Protein AF-A0A3B8NIQ3-F1 (afdb_monomer_lite)

Secondary structure (DSSP, 8-state):
-HHHHH---HHHHHHHHHHTTT--TTTSHHHHHHHTT---EEEEE--SSS-HHHHSSEEEEEE-SSPPP-GGGSSSS-TTS-----TT-GGG-GGGG-

Sequence (98 aa):
KTMLVTGKYIWHAKNSASELKKSLDGSLWPQLMAKSGYDTFFTGKWHIKADANHVFGTARNIRGGMPRQTPQGYNRPLADGTDPWDPSDPKFGGFWAG

pLDDT: mean 85.71, std 8.86, range [56.38, 97.69]

Radius of gyration: 18.29 Å; chains: 1; bounding box: 43×28×47 Å

Foldseek 3Di:
DQCQFQVDDDVVSVVCQVVLQPDDQCRTVQSVCVVVVDAFEEADEDDGNHDPVRSHVYYDNYAYHFWDADPLNPPPPPPVRDNPDDCPDCVRPGVVVD

Structure (mmCIF, N/CA/C/O backbone):
data_AF-A0A3B8NIQ3-F1
#
_entry.id   AF-A0A3B8NIQ3-F1
#
loop_
_atom_site.group_PDB
_atom_site.id
_atom_site.type_symbol
_atom_site.label_atom_id
_atom_site.label_alt_id
_atom_site.label_comp_id
_atom_site.label_asym_id
_atom_site.label_entity_id
_atom_site.label_seq_id
_atom_site.pdbx_PDB_ins_code
_atom_site.Cartn_x
_atom_site.Cartn_y
_atom_site.Cartn_z
_atom_site.occupancy
_atom_site.B_iso_or_equiv
_atom_site.auth_seq_id
_atom_site.auth_comp_id
_atom_site.auth_asym_id
_atom_site.auth_atom_id
_atom_site.pdbx_PDB_model_num
ATOM 1 N N . LYS A 1 1 ? 0.298 7.890 0.567 1.00 76.31 1 LYS A N 1
ATOM 2 C CA . LYS A 1 1 ? -0.060 6.532 1.055 1.00 76.31 1 LYS A CA 1
ATOM 3 C C . LYS A 1 1 ? -0.430 6.545 2.534 1.00 76.31 1 LYS A C 1
ATOM 5 O O . LYS A 1 1 ? -1.604 6.436 2.832 1.00 76.31 1 LYS A O 1
ATOM 10 N N . THR A 1 2 ? 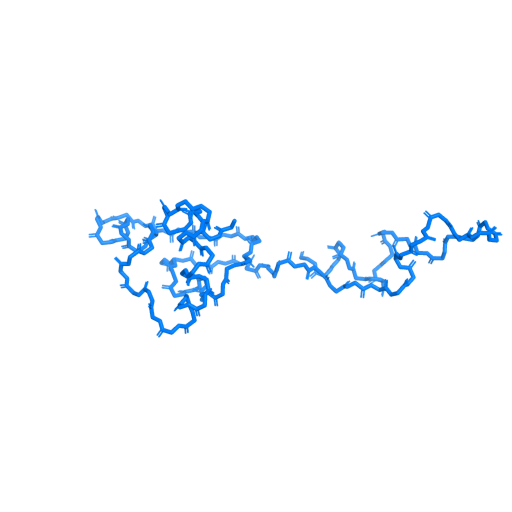0.517 6.788 3.442 1.00 85.62 2 THR A N 1
ATOM 11 C CA . THR A 1 2 ? 0.279 6.740 4.891 1.00 85.62 2 THR A CA 1
ATOM 12 C C . THR A 1 2 ? -0.771 7.743 5.360 1.00 85.62 2 THR A C 1
ATOM 14 O O . THR A 1 2 ? -1.618 7.374 6.155 1.00 85.62 2 THR A O 1
ATOM 17 N N . MET A 1 3 ? -0.767 8.958 4.800 1.00 90.56 3 MET A N 1
ATOM 18 C CA . MET A 1 3 ? -1.720 10.024 5.141 1.00 90.56 3 MET A CA 1
ATOM 19 C C . MET A 1 3 ? -3.184 9.586 5.029 1.00 90.56 3 MET A C 1
ATOM 21 O O . MET A 1 3 ? -3.968 9.888 5.915 1.00 90.56 3 MET A O 1
ATOM 25 N N . LEU A 1 4 ? -3.541 8.837 3.978 1.00 89.44 4 LEU A N 1
ATOM 26 C CA . LEU A 1 4 ? -4.921 8.399 3.758 1.00 89.44 4 LEU A CA 1
ATOM 27 C C . LEU A 1 4 ? -5.392 7.453 4.864 1.00 89.44 4 LEU A C 1
ATOM 29 O O . LEU A 1 4 ? -6.515 7.560 5.329 1.00 89.44 4 LEU A O 1
ATOM 33 N N . VAL A 1 5 ? -4.530 6.526 5.284 1.00 89.69 5 VAL A N 1
ATOM 34 C CA . VAL A 1 5 ? -4.912 5.490 6.251 1.00 89.69 5 VAL A CA 1
ATOM 35 C C . VAL A 1 5 ? -4.831 5.991 7.694 1.00 89.69 5 VAL A C 1
ATOM 37 O O . VAL A 1 5 ? -5.597 5.537 8.539 1.00 89.69 5 VAL A O 1
ATOM 40 N N . THR A 1 6 ? -3.952 6.959 7.971 1.00 88.75 6 THR A N 1
ATOM 41 C CA . THR A 1 6 ? -3.777 7.539 9.312 1.00 88.75 6 THR A CA 1
ATOM 42 C C . THR A 1 6 ? -4.519 8.859 9.538 1.00 88.75 6 THR A C 1
ATOM 44 O O . THR A 1 6 ? -4.563 9.320 10.673 1.00 88.75 6 THR A O 1
ATOM 47 N N . GLY A 1 7 ? -5.016 9.522 8.489 1.00 88.75 7 GLY A N 1
ATOM 48 C CA . GLY A 1 7 ? -5.600 10.869 8.559 1.00 88.75 7 GLY A CA 1
ATOM 49 C C . GLY A 1 7 ? -4.599 11.998 8.856 1.00 88.75 7 GLY A C 1
ATOM 50 O O . GLY A 1 7 ? -4.998 13.133 9.090 1.00 88.75 7 GLY A O 1
ATOM 51 N N . LYS A 1 8 ? -3.289 11.712 8.874 1.00 88.88 8 LYS A N 1
ATOM 52 C CA . LYS A 1 8 ? -2.243 12.675 9.263 1.00 88.88 8 LYS A CA 1
ATOM 53 C C . LYS A 1 8 ? -1.661 13.421 8.061 1.00 88.88 8 LYS A C 1
ATOM 55 O O . LYS A 1 8 ? -1.489 12.838 6.993 1.00 88.88 8 LYS A O 1
ATOM 60 N N . TYR A 1 9 ? -1.231 14.665 8.272 1.00 90.25 9 TYR A N 1
ATOM 61 C CA . TYR A 1 9 ? -0.485 15.460 7.285 1.00 90.25 9 TYR A CA 1
ATOM 62 C C . TYR A 1 9 ? 0.942 14.937 7.053 1.00 90.25 9 TYR A C 1
ATOM 64 O O . TYR A 1 9 ? 1.469 14.157 7.847 1.00 90.25 9 TYR A O 1
ATOM 72 N N . ILE A 1 10 ? 1.585 15.396 5.972 1.00 87.88 10 ILE A N 1
ATOM 73 C CA . ILE A 1 10 ? 2.830 14.852 5.391 1.00 87.88 10 ILE A CA 1
ATOM 74 C C . ILE A 1 10 ? 3.900 14.495 6.435 1.00 87.88 10 ILE A C 1
ATOM 76 O O . ILE A 1 10 ? 4.322 13.339 6.499 1.00 87.88 10 ILE A O 1
ATOM 80 N N . TRP A 1 11 ? 4.329 15.445 7.272 1.00 87.44 11 TRP A N 1
ATOM 81 C CA . TRP A 1 11 ? 5.420 15.220 8.232 1.00 87.44 11 TRP A CA 1
ATOM 82 C C . TRP A 1 11 ? 5.031 14.266 9.366 1.00 87.44 11 TRP A C 1
ATOM 84 O O . TRP A 1 11 ? 5.787 13.358 9.709 1.00 87.44 11 TRP A O 1
ATOM 94 N N . HIS A 1 12 ? 3.808 14.382 9.880 1.00 85.44 12 HIS A N 1
ATOM 95 C CA . HIS A 1 12 ? 3.285 13.469 10.898 1.00 85.44 12 HIS A CA 1
ATOM 96 C C . HIS A 1 12 ? 3.076 12.0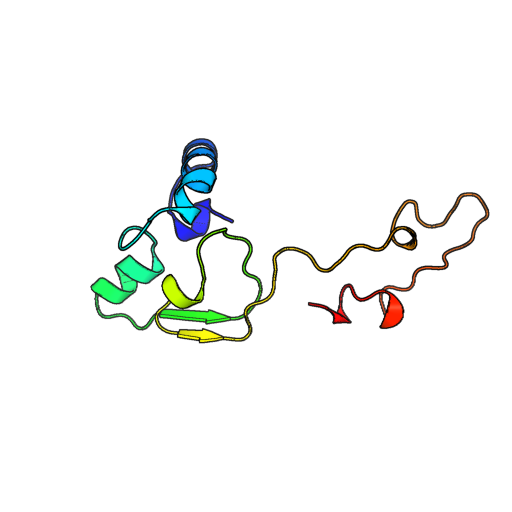51 10.348 1.00 85.44 12 HIS A C 1
ATOM 98 O O . HIS A 1 12 ? 3.317 11.061 11.044 1.00 85.44 12 HIS A O 1
ATOM 104 N N . ALA A 1 13 ? 2.662 11.935 9.086 1.00 85.50 13 ALA A N 1
ATOM 105 C CA . ALA A 1 13 ? 2.527 10.665 8.389 1.00 85.50 13 ALA A CA 1
ATOM 106 C C . ALA A 1 13 ? 3.891 10.031 8.091 1.00 85.50 13 ALA A C 1
ATOM 108 O O . ALA A 1 13 ? 4.024 8.815 8.214 1.00 85.50 13 ALA A O 1
ATOM 109 N N . LYS A 1 14 ? 4.910 10.834 7.751 1.00 85.12 14 LYS A N 1
ATOM 110 C CA . LYS A 1 14 ? 6.301 10.378 7.610 1.00 85.12 14 LYS A CA 1
ATOM 111 C C . LYS A 1 14 ? 6.809 9.789 8.926 1.00 85.12 14 LYS A C 1
ATOM 113 O O . LYS A 1 14 ? 7.296 8.663 8.920 1.00 85.12 14 LYS A O 1
ATOM 118 N N . ASN A 1 15 ? 6.613 10.496 10.038 1.00 82.81 15 ASN A N 1
ATOM 119 C CA . ASN A 1 15 ? 7.031 10.030 11.363 1.00 82.81 15 ASN A CA 1
ATOM 120 C C . ASN A 1 15 ? 6.262 8.771 11.793 1.00 82.81 15 ASN A C 1
ATOM 122 O O . ASN A 1 15 ? 6.843 7.837 12.322 1.00 82.81 15 ASN A O 1
ATOM 126 N N . SER A 1 16 ? 4.966 8.680 11.479 1.00 79.69 16 SER A N 1
ATOM 127 C CA . SER A 1 16 ? 4.170 7.478 11.781 1.00 79.69 16 SER A CA 1
ATOM 128 C C . SER A 1 16 ? 4.521 6.281 10.882 1.00 79.69 16 SER A C 1
ATOM 130 O O . SER A 1 16 ? 4.157 5.149 11.184 1.00 79.69 16 SER A O 1
ATOM 132 N N . ALA A 1 17 ? 5.214 6.493 9.758 1.00 77.00 17 ALA A N 1
ATOM 133 C CA . ALA A 1 17 ? 5.559 5.424 8.824 1.00 77.00 17 ALA A CA 1
ATOM 134 C C . ALA A 1 17 ? 6.683 4.498 9.318 1.00 77.00 17 ALA A C 1
ATOM 136 O O . ALA A 1 17 ? 6.841 3.407 8.761 1.00 77.00 17 ALA A O 1
ATOM 137 N N . SER A 1 18 ? 7.478 4.891 10.319 1.00 70.94 18 SER A N 1
ATOM 138 C CA . SER A 1 18 ? 8.364 3.961 11.040 1.00 70.94 18 SER A CA 1
ATOM 139 C C . SER A 1 18 ? 7.571 3.097 12.021 1.00 70.94 18 SER A C 1
ATOM 141 O O . SER A 1 18 ? 7.777 1.885 12.059 1.00 70.94 18 SER A O 1
ATOM 143 N N . GLU A 1 19 ? 6.609 3.708 12.716 1.00 68.56 19 GLU A N 1
ATOM 144 C CA . GLU A 1 19 ? 5.822 3.095 13.796 1.00 68.56 19 GLU A CA 1
ATOM 145 C C . GLU A 1 19 ? 4.696 2.179 13.307 1.00 68.56 19 GLU A C 1
ATOM 147 O O . GLU A 1 19 ? 4.297 1.255 14.010 1.00 68.56 19 GLU A O 1
ATOM 152 N N . LEU A 1 20 ? 4.243 2.351 12.060 1.00 67.12 20 LEU A N 1
ATOM 153 C CA . LEU A 1 20 ? 3.243 1.495 11.402 1.00 67.12 20 LEU A CA 1
ATOM 154 C C . LEU A 1 20 ? 3.592 -0.003 11.392 1.00 67.12 20 LEU A C 1
ATOM 156 O O . LEU A 1 20 ? 2.717 -0.820 11.133 1.00 67.12 20 LEU A O 1
ATOM 160 N N . LYS A 1 21 ? 4.860 -0.367 11.622 1.00 62.81 21 LYS A N 1
ATOM 161 C CA . LYS A 1 21 ? 5.300 -1.764 11.737 1.00 62.81 21 LYS A CA 1
ATOM 162 C C . LYS A 1 21 ? 5.122 -2.347 13.145 1.00 62.81 21 LYS A C 1
ATOM 164 O O . LYS A 1 21 ? 5.196 -3.561 13.279 1.00 62.81 21 LYS A O 1
ATOM 169 N N . LYS A 1 22 ? 4.998 -1.503 14.177 1.00 56.38 22 LYS A N 1
ATOM 170 C CA . LYS A 1 22 ? 5.150 -1.899 15.586 1.00 56.38 22 LYS A CA 1
ATOM 171 C C . LYS A 1 22 ? 3.836 -1.989 16.352 1.00 56.38 22 LYS A C 1
ATOM 173 O O . LYS A 1 22 ? 3.722 -2.878 17.178 1.00 56.38 22 LYS A O 1
ATOM 178 N N . SER A 1 23 ? 2.872 -1.113 16.091 1.00 58.19 23 SER A N 1
ATOM 179 C CA . SER A 1 23 ? 1.486 -1.236 16.563 1.00 58.19 23 SER A CA 1
ATOM 180 C C . SER A 1 23 ? 0.750 0.036 16.175 1.00 58.19 23 SER A C 1
ATOM 182 O O . SER A 1 23 ? 1.140 1.129 16.582 1.00 58.19 23 SER A O 1
ATOM 184 N N . LEU A 1 24 ? -0.303 -0.097 15.378 1.00 61.06 24 LEU A N 1
ATOM 185 C CA . LEU A 1 24 ? -1.323 0.940 15.257 1.00 61.06 24 LEU A CA 1
ATOM 186 C C . LEU A 1 24 ? -2.693 0.274 15.280 1.00 61.06 24 LEU A C 1
ATOM 188 O O . LEU A 1 24 ? -3.512 0.503 14.399 1.00 61.06 24 LEU A O 1
ATOM 192 N N . ASP A 1 25 ? -2.926 -0.551 16.296 1.00 67.25 25 ASP A N 1
ATOM 193 C CA . ASP A 1 25 ? -4.239 -1.138 16.533 1.00 67.25 25 ASP A CA 1
ATOM 194 C C . ASP A 1 25 ? -5.214 -0.058 17.001 1.00 67.25 25 ASP A C 1
ATOM 196 O O . ASP A 1 25 ? -4.963 0.675 17.956 1.00 67.25 25 ASP A O 1
ATOM 200 N N . GLY A 1 26 ? -6.323 0.077 16.278 1.00 70.31 26 GLY A N 1
ATOM 201 C CA . GLY A 1 26 ? -7.452 0.927 16.649 1.00 70.31 26 GLY A CA 1
ATOM 202 C C . GLY A 1 26 ? -7.331 2.405 16.277 1.00 70.31 26 GLY A C 1
ATOM 203 O O . GLY A 1 26 ? -8.208 3.176 16.652 1.00 70.31 26 GLY A O 1
ATOM 204 N N . SER A 1 27 ? -6.290 2.819 15.546 1.00 83.44 27 SER A N 1
ATOM 205 C CA . SER A 1 27 ? -6.092 4.236 15.169 1.00 83.44 27 SER A CA 1
ATOM 206 C C . SER A 1 27 ? -6.172 4.509 13.668 1.00 83.44 27 SER A C 1
ATOM 208 O O . SER A 1 27 ? -6.214 5.667 13.251 1.00 83.44 27 SER A O 1
ATOM 210 N N . LEU A 1 28 ? -6.188 3.462 12.843 1.00 90.19 28 LEU A N 1
ATOM 211 C CA . LEU A 1 28 ? -6.335 3.594 11.398 1.00 90.19 28 LEU A CA 1
ATOM 212 C C . LEU A 1 28 ? -7.818 3.689 11.041 1.00 90.19 28 LEU A C 1
ATOM 214 O O . LEU A 1 28 ? -8.643 3.028 11.673 1.00 90.19 28 LEU A O 1
ATOM 218 N N . TRP A 1 29 ? -8.169 4.461 10.007 1.00 92.25 29 TRP A N 1
ATOM 219 C CA . TRP A 1 29 ? -9.585 4.657 9.663 1.00 92.25 29 TRP A CA 1
ATOM 220 C C . TRP A 1 29 ? -10.363 3.345 9.459 1.00 92.25 29 TRP A C 1
ATOM 222 O O . TRP A 1 29 ? -11.498 3.298 9.927 1.00 92.25 29 TRP A O 1
ATOM 232 N N . PRO A 1 30 ? -9.811 2.262 8.860 1.00 93.62 30 PRO A N 1
ATOM 233 C CA . PRO A 1 30 ? -10.586 1.035 8.685 1.00 93.62 30 PRO A CA 1
ATOM 234 C C . PRO A 1 30 ? -10.950 0.399 10.029 1.00 93.62 30 PRO A C 1
ATOM 236 O O . PRO A 1 30 ? -12.072 -0.049 10.228 1.00 93.62 30 PRO A O 1
ATOM 239 N N . GLN A 1 31 ? -10.039 0.454 10.998 1.00 92.75 31 GLN A N 1
ATOM 240 C CA . GLN A 1 31 ? -10.279 -0.056 12.346 1.00 92.75 31 GLN A CA 1
ATOM 241 C C . GLN A 1 31 ? -11.274 0.828 13.112 1.00 92.75 31 GLN A C 1
ATOM 243 O O . GLN A 1 31 ? -12.110 0.316 13.851 1.00 92.75 31 GLN A O 1
ATOM 248 N N . LEU A 1 32 ? -11.224 2.150 12.913 1.00 93.38 32 LEU A N 1
ATOM 249 C CA . LEU A 1 32 ? -12.190 3.087 13.496 1.00 93.38 32 LEU A CA 1
ATOM 250 C C . LEU A 1 32 ? -13.606 2.874 12.934 1.00 93.38 32 LEU A C 1
ATOM 252 O O . LEU A 1 32 ? -14.579 2.884 13.689 1.00 93.38 32 LEU A O 1
ATOM 256 N N . MET A 1 33 ? -13.719 2.629 11.627 1.00 95.44 33 MET A N 1
ATOM 257 C CA . MET A 1 33 ? -14.988 2.299 10.972 1.00 95.44 33 MET A CA 1
ATOM 258 C C . MET A 1 33 ? -15.515 0.942 11.448 1.00 95.44 33 MET A C 1
ATOM 260 O O . MET A 1 33 ? -16.678 0.854 11.835 1.00 95.44 33 MET A O 1
ATOM 264 N N . ALA A 1 34 ? -14.653 -0.076 11.532 1.00 94.50 34 ALA A N 1
ATOM 265 C CA . ALA A 1 34 ? -15.009 -1.383 12.081 1.00 94.50 34 ALA A CA 1
ATOM 266 C C . ALA A 1 34 ? -15.528 -1.290 13.522 1.00 94.50 34 ALA A C 1
ATOM 268 O O . ALA A 1 34 ? -16.575 -1.844 13.846 1.00 94.50 34 ALA A O 1
ATOM 269 N N . LYS A 1 35 ? -14.861 -0.503 14.376 1.00 94.00 35 LYS A N 1
ATOM 270 C CA . LYS A 1 35 ? -15.316 -0.241 15.750 1.00 94.00 35 LYS A CA 1
ATOM 271 C C . LYS A 1 35 ? -16.681 0.454 15.805 1.00 94.00 35 LYS A C 1
ATOM 273 O O . LYS A 1 35 ? -17.418 0.274 16.768 1.00 94.00 35 LYS A O 1
ATOM 278 N N . SER A 1 36 ? -17.011 1.234 14.781 1.00 96.00 36 SER A N 1
ATOM 279 C CA . SER A 1 36 ? -18.299 1.923 14.658 1.00 96.00 36 SER A CA 1
ATOM 280 C C . SER A 1 36 ? -19.393 1.043 14.034 1.00 96.00 36 SER A C 1
ATOM 282 O O . SER A 1 36 ? -20.489 1.534 13.789 1.00 96.00 36 SER A O 1
ATOM 284 N N . GLY A 1 37 ? -19.109 -0.241 13.779 1.00 96.81 37 GLY A N 1
ATOM 285 C CA . GLY A 1 37 ? -20.069 -1.215 13.257 1.00 96.81 37 GLY A CA 1
ATOM 286 C C . GLY A 1 37 ? -20.084 -1.362 11.734 1.00 96.81 37 GLY A C 1
ATOM 287 O O . GLY A 1 37 ? -21.006 -1.975 11.207 1.00 96.81 37 GLY A O 1
ATOM 288 N N . TYR A 1 38 ? -19.099 -0.810 11.017 1.00 97.69 38 TYR A N 1
ATOM 289 C CA . TYR A 1 38 ? -19.004 -0.948 9.561 1.00 97.69 38 TYR A CA 1
ATOM 290 C C . TYR A 1 38 ? -18.128 -2.127 9.144 1.00 97.69 38 TYR A C 1
ATOM 292 O O . TYR A 1 38 ? -17.024 -2.309 9.656 1.00 97.69 38 TYR A O 1
ATOM 300 N N . ASP A 1 39 ? -18.541 -2.834 8.099 1.00 97.19 39 ASP A N 1
ATOM 301 C CA . ASP A 1 39 ? -17.654 -3.768 7.416 1.00 97.19 39 ASP A CA 1
ATOM 302 C C . ASP A 1 39 ? -16.612 -3.014 6.583 1.00 97.19 39 ASP A C 1
ATOM 304 O O . ASP A 1 39 ? -16.918 -2.067 5.854 1.00 97.19 39 ASP A O 1
ATOM 308 N N . THR A 1 40 ? -15.352 -3.440 6.679 1.00 96.38 40 THR A N 1
ATOM 309 C CA . THR A 1 40 ? -14.243 -2.795 5.972 1.00 96.38 40 THR A CA 1
ATOM 310 C C . THR A 1 40 ? -13.545 -3.758 5.032 1.00 96.38 40 THR A C 1
ATOM 312 O O . THR A 1 40 ? -13.082 -4.829 5.429 1.00 96.38 40 THR A O 1
ATOM 315 N N . PHE A 1 41 ? -13.444 -3.340 3.771 1.00 96.69 41 PHE A N 1
ATOM 316 C CA . PHE A 1 41 ? -12.911 -4.152 2.687 1.00 96.69 41 PHE A CA 1
ATOM 317 C C . PHE A 1 41 ? -11.716 -3.479 2.019 1.00 96.69 41 PHE A C 1
ATOM 319 O O . PHE A 1 41 ? -11.692 -2.258 1.847 1.00 96.69 41 PHE A O 1
ATOM 326 N N . PHE A 1 42 ? -10.749 -4.284 1.587 1.00 95.31 42 PHE A N 1
ATOM 327 C CA . PHE A 1 42 ? -9.633 -3.824 0.772 1.00 95.31 42 PHE A CA 1
ATOM 328 C C . PHE A 1 42 ? -9.302 -4.796 -0.364 1.00 95.31 42 PHE A C 1
ATOM 330 O O . PHE A 1 42 ? -9.223 -6.008 -0.164 1.00 95.31 42 PHE A O 1
ATOM 337 N N . THR A 1 43 ? -9.055 -4.243 -1.554 1.00 95.00 43 THR A N 1
ATOM 338 C CA . THR A 1 43 ? -8.534 -4.970 -2.716 1.00 95.00 43 THR A CA 1
ATOM 339 C C . THR A 1 43 ? -7.589 -4.098 -3.537 1.00 95.00 43 THR A C 1
ATOM 341 O O . THR A 1 43 ? -7.828 -2.903 -3.710 1.00 95.00 43 THR A O 1
ATOM 344 N N . GLY A 1 44 ? -6.505 -4.688 -4.048 1.00 91.44 44 GLY A N 1
ATOM 345 C CA . GLY A 1 44 ? -5.557 -4.020 -4.938 1.00 91.44 44 GLY A CA 1
ATOM 346 C C . GLY A 1 44 ? -4.270 -3.547 -4.259 1.00 91.44 44 GLY A C 1
ATOM 347 O O . GLY A 1 44 ? -3.691 -4.231 -3.416 1.00 91.44 44 GLY A O 1
ATOM 348 N N . LYS A 1 45 ? -3.757 -2.390 -4.696 1.00 89.19 45 LYS A N 1
ATOM 349 C CA . LYS A 1 45 ? -2.396 -1.926 -4.388 1.00 89.19 45 LYS A CA 1
ATOM 350 C C . LYS A 1 45 ? -2.246 -1.442 -2.947 1.00 89.19 45 LYS A C 1
ATOM 352 O O . LYS A 1 45 ? -2.751 -0.382 -2.576 1.00 89.19 45 LYS A O 1
ATOM 357 N N . TRP A 1 46 ? -1.441 -2.155 -2.171 1.00 89.69 46 TRP A N 1
ATOM 358 C CA . TRP A 1 46 ? -1.092 -1.814 -0.802 1.00 89.69 46 TRP A CA 1
ATOM 359 C C . TRP A 1 46 ? 0.381 -1.433 -0.685 1.00 89.69 46 TRP A C 1
ATOM 361 O O . TRP A 1 46 ? 1.292 -2.207 -0.969 1.00 89.69 46 TRP A O 1
ATOM 371 N N . HIS A 1 47 ? 0.629 -0.194 -0.265 1.00 87.25 47 HIS A N 1
ATOM 372 C CA . HIS A 1 47 ? 1.982 0.360 -0.170 1.00 87.25 47 HIS A CA 1
ATOM 373 C C . HIS A 1 47 ? 2.312 0.872 1.246 1.00 87.25 47 HIS A C 1
ATOM 375 O O . HIS A 1 47 ? 3.269 1.625 1.439 1.00 87.25 47 HIS A O 1
ATOM 381 N N . ILE A 1 48 ? 1.515 0.502 2.248 1.00 86.69 48 ILE A N 1
ATOM 382 C CA . ILE A 1 48 ? 1.730 0.862 3.656 1.00 86.69 48 ILE A CA 1
ATOM 383 C C . ILE A 1 48 ? 2.427 -0.306 4.359 1.00 86.69 48 ILE A C 1
ATOM 385 O O . ILE A 1 48 ? 2.283 -1.449 3.949 1.00 86.69 48 ILE A O 1
ATOM 389 N N . LYS A 1 49 ? 3.250 -0.013 5.374 1.00 84.75 49 LYS A N 1
ATOM 390 C CA . LYS A 1 49 ? 4.054 -1.039 6.059 1.00 84.75 49 LYS A CA 1
ATOM 391 C C . LYS A 1 49 ? 3.241 -1.977 6.961 1.00 84.75 49 LYS A C 1
ATOM 393 O O . LYS A 1 49 ? 3.726 -3.066 7.237 1.00 84.75 49 LYS A O 1
ATOM 398 N N . ALA A 1 50 ? 2.081 -1.535 7.444 1.00 86.56 50 ALA A N 1
ATOM 399 C CA . ALA A 1 50 ? 1.156 -2.368 8.209 1.00 86.56 50 ALA A CA 1
ATOM 400 C C . ALA A 1 50 ? 0.555 -3.458 7.310 1.00 86.56 50 ALA A C 1
ATOM 402 O O . ALA A 1 50 ? 0.398 -3.223 6.113 1.00 86.56 50 ALA A O 1
ATOM 403 N N . ASP A 1 51 ? 0.207 -4.618 7.861 1.00 88.38 51 ASP A N 1
ATOM 404 C CA . ASP A 1 51 ? -0.450 -5.682 7.095 1.00 88.38 51 ASP A CA 1
ATOM 405 C C . ASP A 1 51 ? -1.906 -5.305 6.783 1.00 88.38 51 ASP A C 1
ATOM 407 O O . ASP A 1 51 ? -2.693 -5.051 7.691 1.00 88.38 51 ASP A O 1
ATOM 411 N N . ALA A 1 52 ? -2.283 -5.284 5.502 1.00 90.88 52 ALA A N 1
ATOM 412 C CA . ALA A 1 52 ? -3.651 -4.976 5.090 1.00 90.88 52 ALA A CA 1
ATOM 413 C C . ALA A 1 52 ? -4.680 -5.964 5.669 1.00 90.88 52 ALA A C 1
ATOM 415 O O . ALA A 1 52 ? -5.799 -5.544 5.954 1.00 90.88 52 ALA A O 1
ATOM 416 N N . ASN A 1 53 ? -4.303 -7.233 5.887 1.00 90.81 53 ASN A N 1
ATOM 417 C CA . ASN A 1 53 ? -5.184 -8.242 6.494 1.00 90.81 53 ASN A CA 1
ATOM 418 C C .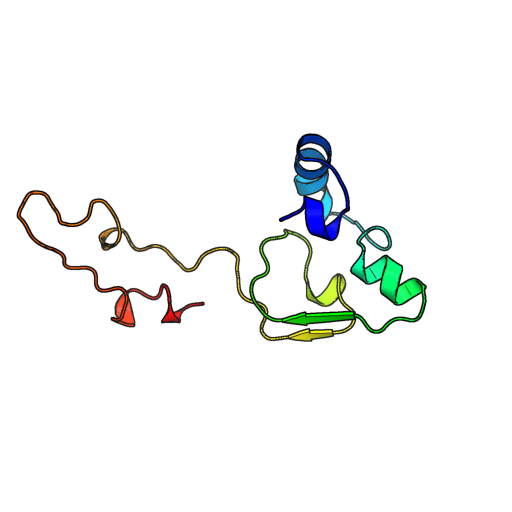 ASN A 1 53 ? -5.489 -7.959 7.966 1.00 90.81 53 ASN A C 1
ATOM 420 O O . ASN A 1 53 ? -6.509 -8.402 8.475 1.00 90.81 53 ASN A O 1
ATOM 424 N N . HIS A 1 54 ? -4.602 -7.230 8.639 1.00 89.12 54 HIS A N 1
ATOM 425 C CA . HIS A 1 54 ? -4.786 -6.817 10.028 1.00 89.12 54 HIS A CA 1
ATOM 426 C C . HIS A 1 54 ? -5.490 -5.459 10.138 1.00 89.12 54 HIS A C 1
ATOM 428 O O . HIS A 1 54 ? -6.148 -5.150 11.129 1.00 89.12 54 HIS A O 1
ATOM 434 N N . VAL A 1 55 ? -5.344 -4.613 9.114 1.00 91.00 55 VAL A N 1
ATOM 435 C CA . VAL A 1 55 ? -5.949 -3.277 9.088 1.00 91.00 55 VAL A CA 1
ATOM 436 C C . VAL A 1 55 ? -7.431 -3.327 8.707 1.00 91.00 55 VAL A C 1
ATOM 438 O O . VAL A 1 55 ? -8.218 -2.597 9.302 1.00 91.00 55 VAL A O 1
ATOM 441 N N . PHE A 1 56 ? -7.810 -4.146 7.723 1.00 93.12 56 PHE A N 1
ATOM 442 C CA . PHE A 1 56 ? -9.188 -4.265 7.235 1.00 93.12 56 PHE A CA 1
ATOM 443 C C . PHE A 1 56 ? -9.834 -5.562 7.719 1.00 93.12 56 PHE A C 1
ATOM 445 O O . PHE A 1 56 ? -9.165 -6.587 7.794 1.00 93.12 56 PHE A O 1
ATOM 452 N N . GLY A 1 57 ? -11.150 -5.542 7.950 1.00 93.62 57 GLY A N 1
ATOM 453 C CA . GLY A 1 57 ? -11.904 -6.751 8.299 1.00 93.62 57 GLY A CA 1
ATOM 454 C C . GLY A 1 57 ? -11.852 -7.820 7.203 1.00 93.62 57 GLY A C 1
ATOM 455 O O . GLY A 1 57 ? -11.787 -9.011 7.488 1.00 93.62 57 GLY A O 1
ATOM 456 N N . THR A 1 58 ? -11.834 -7.411 5.932 1.00 95.81 58 THR A N 1
ATOM 457 C CA . THR A 1 58 ? -11.596 -8.308 4.796 1.00 95.81 58 THR A CA 1
ATOM 458 C C . THR A 1 58 ? -10.650 -7.665 3.791 1.00 95.81 58 THR A C 1
ATOM 460 O O . THR A 1 58 ? -10.996 -6.701 3.115 1.00 95.81 58 THR A O 1
ATOM 463 N N . ALA A 1 59 ? -9.464 -8.244 3.618 1.00 95.06 59 ALA A N 1
ATOM 464 C CA . ALA A 1 59 ? -8.544 -7.872 2.549 1.00 95.06 59 ALA A CA 1
ATOM 465 C C . ALA A 1 59 ? -8.341 -9.043 1.573 1.00 95.06 59 ALA A C 1
ATOM 467 O O . ALA A 1 59 ? -8.184 -10.199 1.979 1.00 95.06 59 ALA A O 1
ATOM 468 N N . ARG A 1 60 ? -8.386 -8.765 0.266 1.00 94.94 60 ARG A N 1
ATOM 469 C CA . ARG A 1 60 ? -8.198 -9.745 -0.821 1.00 94.94 60 ARG A CA 1
ATOM 470 C C . ARG A 1 60 ? -7.381 -9.127 -1.951 1.00 94.94 60 ARG A C 1
ATOM 472 O O . ARG A 1 60 ? -7.316 -7.912 -2.060 1.00 94.94 60 ARG A O 1
ATOM 479 N N . ASN A 1 61 ? -6.754 -9.951 -2.794 1.00 92.25 61 ASN A N 1
ATOM 480 C CA . ASN A 1 61 ? -5.989 -9.494 -3.967 1.00 92.25 61 ASN A CA 1
ATOM 481 C C . ASN A 1 61 ? -4.991 -8.362 -3.640 1.00 92.25 61 ASN A C 1
ATOM 483 O O . ASN A 1 61 ? -4.900 -7.370 -4.366 1.00 92.25 61 ASN A O 1
ATOM 487 N N . ILE A 1 62 ? -4.297 -8.475 -2.503 1.00 90.62 62 ILE A N 1
ATOM 488 C CA . ILE A 1 62 ? -3.358 -7.455 -2.034 1.00 90.62 62 ILE A CA 1
ATOM 489 C C . ILE A 1 62 ? -2.118 -7.497 -2.926 1.00 90.62 62 ILE A C 1
ATOM 491 O O . ILE A 1 62 ? -1.423 -8.510 -2.991 1.00 90.62 62 ILE A O 1
ATOM 495 N N . ARG A 1 63 ? -1.827 -6.379 -3.588 1.00 87.94 63 ARG A N 1
ATOM 496 C CA . ARG A 1 63 ? -0.675 -6.214 -4.480 1.00 87.94 63 ARG A CA 1
ATOM 497 C C . ARG A 1 63 ? 0.352 -5.294 -3.840 1.00 87.94 63 ARG A C 1
ATOM 499 O O . ARG A 1 63 ? -0.011 -4.314 -3.190 1.00 87.94 63 ARG A O 1
ATOM 506 N N . GLY A 1 64 ? 1.632 -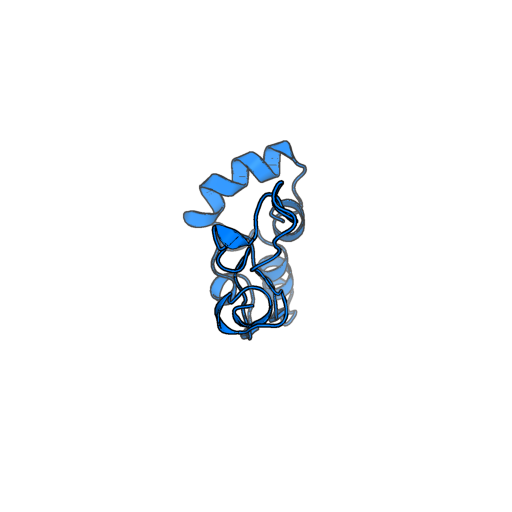5.594 -4.030 1.00 82.75 64 GLY A N 1
ATOM 507 C CA . GLY A 1 64 ? 2.730 -4.795 -3.488 1.00 82.75 64 GLY A CA 1
ATOM 508 C C . GLY A 1 64 ? 2.800 -3.370 -4.054 1.00 82.75 64 GLY A C 1
ATOM 509 O O . GLY A 1 64 ? 2.084 -2.979 -4.975 1.00 82.75 64 GLY A O 1
ATOM 510 N N . GLY A 1 65 ? 3.704 -2.563 -3.496 1.00 77.44 65 GLY A N 1
ATOM 511 C CA . GLY A 1 65 ? 3.854 -1.159 -3.884 1.00 77.44 65 GLY A CA 1
ATOM 512 C C . GLY A 1 65 ? 4.384 -0.948 -5.308 1.00 77.44 65 GLY A C 1
ATOM 513 O O . GLY A 1 65 ? 3.848 -0.121 -6.043 1.00 77.44 65 GLY A O 1
ATOM 514 N N . MET A 1 66 ? 5.436 -1.659 -5.698 1.00 80.50 66 MET A N 1
ATOM 515 C CA . MET A 1 66 ? 6.024 -1.588 -7.038 1.00 80.50 66 MET A CA 1
ATOM 516 C C . MET A 1 66 ? 6.345 -3.007 -7.510 1.00 80.50 66 MET A C 1
ATOM 518 O O . MET A 1 66 ? 6.942 -3.756 -6.730 1.00 80.50 66 MET A O 1
ATOM 522 N N . PRO A 1 67 ? 5.978 -3.379 -8.750 1.00 77.31 67 PRO A N 1
ATOM 523 C CA . PRO A 1 67 ? 6.501 -4.579 -9.390 1.00 77.31 67 PRO A CA 1
ATOM 524 C C . PRO A 1 67 ? 8.032 -4.558 -9.447 1.00 77.31 67 PRO A C 1
ATOM 526 O O . PRO A 1 67 ? 8.654 -3.494 -9.372 1.00 77.31 67 PRO A O 1
ATOM 529 N N . ARG A 1 68 ? 8.648 -5.735 -9.593 1.00 78.31 68 ARG A N 1
ATOM 530 C CA . ARG A 1 68 ? 10.107 -5.843 -9.728 1.00 78.31 68 ARG A CA 1
ATOM 531 C C . ARG A 1 68 ? 10.567 -5.067 -10.962 1.00 78.31 68 ARG A C 1
ATOM 533 O O . ARG A 1 68 ? 10.028 -5.257 -12.047 1.00 78.31 68 ARG A O 1
ATOM 540 N N . GLN A 1 69 ? 11.548 -4.191 -10.771 1.00 80.50 69 GLN A N 1
ATOM 541 C CA . GLN A 1 69 ? 12.172 -3.443 -11.857 1.00 80.50 69 GLN A CA 1
ATOM 542 C C . GLN A 1 69 ? 13.277 -4.287 -12.492 1.00 80.50 69 GLN A C 1
ATOM 544 O O . GLN A 1 69 ? 13.954 -5.053 -11.805 1.00 80.50 69 GLN A O 1
ATOM 549 N N . THR A 1 70 ? 13.465 -4.129 -13.798 1.00 86.69 70 THR A N 1
ATOM 550 C CA . THR A 1 70 ? 14.527 -4.791 -14.560 1.00 86.69 70 THR A CA 1
ATOM 551 C C . THR A 1 70 ? 15.534 -3.745 -15.038 1.00 86.69 70 THR A C 1
ATOM 553 O O . THR A 1 70 ? 15.106 -2.667 -15.457 1.00 86.69 70 THR A O 1
ATOM 556 N N . PRO A 1 71 ? 16.849 -4.028 -15.032 1.00 87.38 71 PRO A N 1
ATOM 557 C CA . PRO A 1 71 ? 17.866 -3.090 -15.520 1.00 87.38 71 PRO A CA 1
ATOM 558 C C . PRO A 1 71 ? 17.599 -2.577 -16.942 1.00 87.38 71 PRO A C 1
ATOM 560 O O . PRO A 1 71 ? 17.762 -1.396 -17.218 1.00 87.38 71 PRO A O 1
ATOM 563 N N . GLN A 1 72 ? 17.088 -3.448 -17.813 1.00 88.06 72 GLN A N 1
ATOM 564 C CA . GLN A 1 72 ? 16.726 -3.152 -19.202 1.00 88.06 72 GLN A CA 1
ATOM 565 C C . GLN A 1 72 ? 15.585 -2.129 -19.316 1.00 88.06 72 GLN A C 1
ATOM 567 O O . GLN A 1 72 ? 15.405 -1.522 -20.361 1.00 88.06 72 GLN A O 1
ATOM 572 N N . GLY A 1 73 ? 14.811 -1.931 -18.243 1.00 86.94 73 GLY A N 1
ATOM 573 C CA . GLY A 1 73 ? 13.697 -0.989 -18.200 1.00 86.94 73 GLY A CA 1
ATOM 574 C C . GLY A 1 73 ? 14.119 0.482 -18.106 1.00 86.94 73 GLY A C 1
ATOM 575 O O . GLY A 1 73 ? 13.254 1.347 -18.235 1.00 86.94 73 GLY A O 1
ATOM 576 N N . TYR A 1 74 ? 15.405 0.768 -17.881 1.00 87.75 74 TYR A N 1
ATOM 577 C CA . TYR A 1 74 ? 15.950 2.111 -17.664 1.00 87.75 74 TYR A CA 1
ATOM 578 C C . TYR A 1 74 ? 16.652 2.676 -18.903 1.00 87.75 74 TYR A C 1
ATOM 580 O O . TYR A 1 74 ? 17.175 1.921 -19.712 1.00 87.75 74 TYR A O 1
ATOM 588 N N . ASN A 1 75 ? 16.721 4.013 -18.996 1.00 87.38 75 ASN A N 1
ATOM 589 C CA . ASN A 1 75 ? 17.449 4.760 -20.036 1.00 87.38 75 ASN A CA 1
ATOM 590 C C . ASN A 1 75 ? 17.068 4.351 -21.467 1.00 87.38 75 ASN A C 1
ATOM 592 O O . ASN A 1 75 ? 17.934 4.040 -22.278 1.00 87.38 75 ASN A O 1
ATOM 596 N N . ARG A 1 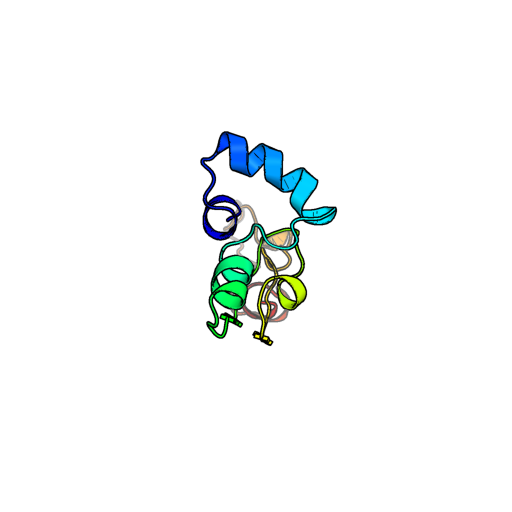76 ? 15.761 4.327 -21.751 1.00 88.56 76 ARG A N 1
ATOM 597 C CA . ARG A 1 76 ? 15.214 3.821 -23.014 1.00 88.56 76 ARG A CA 1
ATOM 598 C C . ARG A 1 76 ? 14.713 4.948 -23.929 1.00 88.56 76 ARG A C 1
ATOM 600 O O . ARG A 1 76 ? 14.094 5.879 -23.401 1.00 88.56 76 ARG A O 1
ATOM 607 N N . PRO A 1 77 ? 14.873 4.828 -25.261 1.00 88.62 77 PRO A N 1
ATOM 608 C CA . PRO A 1 77 ? 15.737 3.852 -25.932 1.00 88.62 77 PRO A CA 1
ATOM 609 C C . PRO A 1 77 ? 17.212 4.122 -25.605 1.00 88.62 77 PRO A C 1
ATOM 611 O O . PRO A 1 77 ? 17.579 5.234 -25.218 1.00 88.62 77 PRO A O 1
ATOM 614 N N . LEU A 1 78 ? 18.048 3.095 -25.728 1.00 85.69 78 LEU A N 1
ATOM 615 C CA . LEU A 1 78 ? 19.483 3.2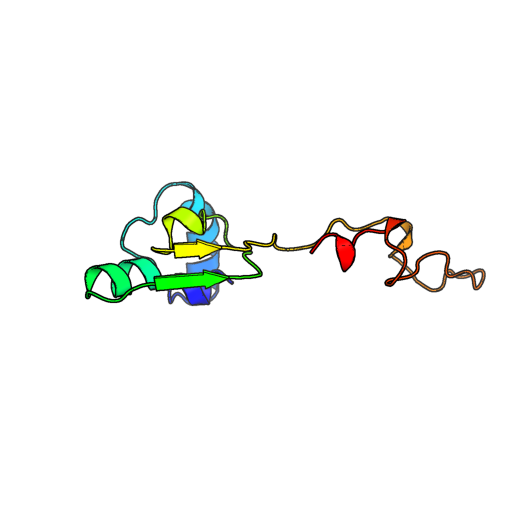37 -25.509 1.00 85.69 78 LEU A CA 1
ATOM 616 C C . LEU A 1 78 ? 20.097 4.133 -26.596 1.00 85.69 78 LEU A C 1
ATOM 618 O O . LEU A 1 78 ? 19.527 4.327 -27.669 1.00 85.69 78 LEU A O 1
ATOM 622 N N . ALA A 1 79 ? 21.273 4.700 -26.320 1.00 88.38 79 ALA A N 1
ATOM 623 C CA . ALA A 1 79 ? 21.942 5.622 -27.243 1.00 88.38 79 ALA A CA 1
ATOM 624 C C . ALA A 1 79 ? 22.293 4.982 -28.603 1.00 88.38 79 ALA A C 1
ATOM 626 O O . ALA A 1 79 ? 22.466 5.695 -29.587 1.00 88.38 79 ALA A O 1
ATOM 627 N N . ASP A 1 80 ? 22.376 3.650 -28.657 1.00 90.50 80 ASP A N 1
ATOM 628 C CA . ASP A 1 80 ? 22.563 2.860 -29.878 1.00 90.50 80 ASP A CA 1
ATOM 629 C C . ASP A 1 80 ? 21.258 2.627 -30.669 1.00 90.50 80 ASP A C 1
ATOM 631 O O . ASP A 1 80 ? 21.274 1.988 -31.719 1.00 90.50 80 ASP A O 1
ATOM 635 N N . GLY A 1 81 ? 20.129 3.149 -30.178 1.00 87.75 81 GLY A N 1
ATOM 636 C CA . GLY A 1 81 ? 18.804 3.002 -30.772 1.00 87.75 81 GLY A CA 1
ATOM 637 C C . GLY A 1 81 ? 18.084 1.703 -30.410 1.00 87.75 81 GLY A C 1
ATOM 638 O O . GLY A 1 81 ? 16.967 1.492 -30.882 1.00 87.75 81 GLY A O 1
ATOM 639 N N . THR A 1 82 ? 18.669 0.831 -29.581 1.00 88.94 82 THR A N 1
ATOM 640 C CA . THR A 1 82 ? 18.011 -0.410 -29.158 1.00 88.94 82 THR A CA 1
ATOM 641 C C . THR A 1 82 ? 16.996 -0.165 -28.033 1.00 88.94 82 THR A C 1
ATOM 643 O O . THR A 1 82 ? 17.223 0.629 -27.116 1.00 88.94 82 THR A O 1
ATOM 646 N N . ASP A 1 83 ? 15.862 -0.871 -28.084 1.00 88.44 83 ASP A N 1
ATOM 647 C CA . ASP A 1 83 ? 14.892 -0.945 -26.982 1.00 88.44 83 ASP A CA 1
ATOM 648 C C . ASP A 1 83 ? 14.564 -2.419 -26.691 1.00 88.44 83 ASP A C 1
ATOM 650 O O . ASP A 1 83 ? 13.576 -2.961 -27.186 1.00 88.44 83 ASP A O 1
ATOM 654 N N . PRO A 1 84 ? 15.437 -3.130 -25.950 1.00 87.25 84 PRO A N 1
ATOM 655 C CA . PRO A 1 84 ? 15.256 -4.554 -25.679 1.00 87.25 84 PRO A CA 1
ATOM 656 C C . PRO A 1 84 ? 14.145 -4.834 -24.658 1.00 87.25 84 PRO A C 1
ATOM 658 O O . PRO A 1 84 ? 13.850 -6.001 -24.390 1.00 87.25 84 PRO A O 1
ATOM 661 N N . TRP A 1 85 ? 13.573 -3.797 -24.042 1.00 89.25 85 TRP A N 1
ATOM 662 C CA . TRP A 1 85 ? 12.564 -3.925 -23.003 1.00 89.25 85 TRP A CA 1
ATOM 663 C C . TRP A 1 85 ? 11.176 -3.634 -23.557 1.00 89.25 85 TRP A C 1
ATOM 665 O O . TRP A 1 85 ? 10.903 -2.546 -24.052 1.00 89.25 85 TRP A O 1
ATOM 675 N N . ASP A 1 86 ? 10.273 -4.590 -23.386 1.00 86.44 86 ASP A N 1
ATOM 676 C CA . ASP A 1 86 ? 8.881 -4.474 -23.805 1.00 86.44 86 ASP A CA 1
ATOM 677 C C . ASP A 1 86 ? 7.977 -4.568 -22.562 1.00 86.44 86 ASP A C 1
ATOM 679 O O . ASP A 1 86 ? 8.051 -5.565 -21.838 1.00 86.44 86 ASP A O 1
ATOM 683 N N . PRO A 1 87 ? 7.119 -3.564 -22.281 1.00 83.81 87 PRO A N 1
ATOM 684 C CA . PRO A 1 87 ? 6.203 -3.612 -21.138 1.00 83.81 87 PRO A CA 1
ATOM 685 C C . PRO A 1 87 ? 5.188 -4.760 -21.211 1.00 83.81 87 PRO A C 1
ATOM 687 O O . PRO A 1 87 ? 4.617 -5.126 -20.181 1.00 83.81 87 PRO A O 1
ATOM 690 N N . SER A 1 88 ? 4.929 -5.290 -22.407 1.00 87.12 88 SER A N 1
ATOM 691 C CA . SER A 1 88 ? 3.983 -6.373 -22.656 1.00 87.12 88 SER A CA 1
ATOM 692 C C . SER A 1 88 ? 4.618 -7.762 -22.590 1.00 87.12 88 SER A C 1
ATOM 694 O O . SER A 1 88 ? 3.885 -8.735 -22.433 1.00 87.12 88 SER A O 1
ATOM 696 N N . ASP A 1 89 ? 5.950 -7.878 -22.606 1.00 88.88 89 ASP A N 1
ATOM 697 C CA . ASP A 1 89 ? 6.640 -9.167 -22.520 1.00 88.88 89 ASP A CA 1
ATOM 698 C C . ASP A 1 89 ? 6.671 -9.681 -21.060 1.00 88.88 89 ASP A C 1
ATOM 700 O O . ASP A 1 89 ? 7.302 -9.060 -20.191 1.00 88.88 89 ASP A O 1
ATOM 704 N N . PRO A 1 90 ? 6.033 -10.834 -20.758 1.00 87.88 90 PRO A N 1
ATOM 705 C CA . PRO A 1 90 ? 5.976 -11.394 -19.408 1.00 87.88 90 PRO A CA 1
ATOM 706 C C . PRO A 1 90 ? 7.335 -11.640 -18.757 1.00 87.88 90 PRO A C 1
ATOM 708 O O . PRO A 1 90 ? 7.427 -11.631 -17.526 1.00 87.88 90 PRO A O 1
ATOM 711 N N . LYS A 1 91 ? 8.408 -11.811 -19.545 1.00 87.50 91 LYS A N 1
ATOM 712 C CA . LYS A 1 91 ? 9.755 -12.053 -19.005 1.00 87.50 91 LYS A CA 1
ATOM 713 C C . LYS A 1 91 ? 10.275 -10.884 -18.164 1.00 87.50 91 LYS A C 1
ATOM 715 O O . LYS A 1 91 ? 11.100 -11.093 -17.277 1.00 87.50 91 LYS A O 1
ATOM 720 N N . PHE A 1 92 ? 9.794 -9.664 -18.417 1.00 86.12 92 PHE A N 1
ATOM 721 C CA . PHE A 1 92 ? 10.187 -8.473 -17.661 1.00 86.12 92 PHE A CA 1
ATOM 722 C C . PHE A 1 92 ? 9.305 -8.215 -16.434 1.00 86.12 92 PHE A C 1
ATOM 724 O O . PHE A 1 92 ? 9.539 -7.259 -15.691 1.00 86.12 92 PHE A O 1
ATOM 731 N N . GLY A 1 93 ? 8.310 -9.071 -16.179 1.00 82.81 93 GLY A N 1
ATOM 732 C CA . GLY A 1 93 ? 7.384 -8.912 -15.066 1.00 82.81 93 GLY A CA 1
ATOM 733 C C . GLY A 1 93 ? 6.569 -7.628 -15.209 1.00 82.81 93 GLY A C 1
ATOM 734 O O . GLY A 1 93 ? 5.683 -7.546 -16.054 1.00 82.81 93 GLY A O 1
ATOM 735 N N . GLY A 1 94 ? 6.836 -6.628 -14.363 1.00 78.62 94 GLY A N 1
ATOM 736 C CA . GLY A 1 94 ? 6.160 -5.331 -14.444 1.00 78.62 94 GLY A CA 1
ATOM 737 C C . GLY A 1 94 ? 4.641 -5.455 -14.302 1.00 78.62 94 GLY A C 1
ATOM 738 O O . GLY A 1 94 ? 4.149 -5.830 -13.238 1.00 78.62 94 GLY A O 1
ATOM 739 N N . PHE A 1 95 ? 3.917 -5.161 -15.387 1.00 75.31 95 PHE A N 1
ATOM 740 C CA . PHE A 1 95 ? 2.463 -5.327 -15.495 1.00 75.31 95 PHE A CA 1
ATOM 741 C C . PHE A 1 95 ? 1.997 -6.729 -15.070 1.00 75.31 95 PHE A C 1
ATOM 743 O O . PHE A 1 95 ? 1.005 -6.858 -14.358 1.00 75.31 95 PHE A O 1
ATOM 750 N N . TRP A 1 96 ? 2.754 -7.766 -15.432 1.00 79.94 96 TRP A N 1
ATOM 751 C CA . TRP A 1 96 ? 2.398 -9.169 -15.198 1.00 79.94 96 TRP A CA 1
ATOM 752 C C . TRP A 1 96 ? 2.651 -9.655 -13.772 1.00 79.94 96 TRP A C 1
ATOM 754 O O . TRP A 1 96 ? 2.083 -10.656 -13.346 1.00 79.94 96 TRP A O 1
ATOM 764 N N . ALA A 1 97 ? 3.508 -8.956 -13.029 1.00 75.06 97 ALA A N 1
ATOM 765 C CA . ALA A 1 97 ? 3.835 -9.277 -11.641 1.00 75.06 97 ALA A CA 1
ATOM 766 C C . ALA A 1 97 ? 3.058 -8.406 -10.635 1.00 75.06 97 ALA A C 1
ATOM 768 O O . ALA A 1 97 ? 3.378 -8.416 -9.443 1.00 75.06 97 ALA A O 1
ATOM 769 N N . GLY A 1 98 ? 2.105 -7.608 -11.133 1.00 64.06 98 GLY A N 1
ATOM 770 C CA . GLY A 1 98 ? 1.257 -6.707 -10.359 1.00 64.06 98 GLY A CA 1
ATOM 771 C C . GLY A 1 98 ? -0.054 -7.349 -9.971 1.00 64.06 98 GLY A C 1
ATOM 772 O O . GLY A 1 98 ? -0.957 -7.382 -10.831 1.00 64.06 98 GLY A O 1
#